Protein AF-A0A2N1UNS1-F1 (afdb_monomer)

Radius of gyration: 33.17 Å; Cα contacts (8 Å, |Δi|>4): 36; chains: 1; bounding box: 62×36×86 Å

Foldseek 3Di:
DPPPVVVVVVVVVVVVCPPPDDDPPDPVPVPVVQPPWDKDWPPPRPPDDDDPPDDDDTDMDIGPDDDDDDDDDDDDPDDD

pLDDT: mean 74.96, std 19.04, range [45.28, 96.56]

Organism: NCBI:txid2013812

Structure (mmCIF, N/CA/C/O backbone):
data_AF-A0A2N1UNS1-F1
#
_entry.id   AF-A0A2N1UNS1-F1
#
loop_
_atom_site.group_PDB
_atom_site.id
_atom_site.type_symbol
_atom_site.label_atom_id
_atom_site.label_alt_id
_atom_site.label_comp_id
_atom_site.label_asym_id
_atom_site.label_entity_id
_atom_site.label_seq_id
_atom_site.pdbx_PDB_ins_code
_atom_site.Cartn_x
_atom_site.Cartn_y
_atom_site.Cartn_z
_atom_site.occupancy
_atom_site.B_iso_or_equiv
_atom_site.auth_seq_id
_atom_site.auth_comp_id
_atom_site.auth_asym_id
_atom_site.auth_atom_id
_atom_site.pdbx_PDB_model_num
ATOM 1 N N . MET A 1 1 ? 48.540 11.914 -65.152 1.00 53.56 1 MET A N 1
ATOM 2 C CA . MET A 1 1 ? 49.405 11.765 -63.955 1.00 53.56 1 MET A CA 1
ATOM 3 C C . MET A 1 1 ? 48.673 12.145 -62.649 1.00 53.56 1 MET A C 1
ATOM 5 O O . MET A 1 1 ? 49.229 12.852 -61.823 1.00 53.56 1 MET A O 1
ATOM 9 N N . GLN A 1 2 ? 47.422 11.695 -62.446 1.00 53.50 2 GLN A N 1
ATOM 10 C CA . GLN A 1 2 ? 46.603 12.021 -61.252 1.00 53.50 2 GLN A CA 1
ATOM 11 C C . GLN A 1 2 ? 45.983 10.785 -60.561 1.00 53.50 2 GLN A C 1
ATOM 13 O O . GLN A 1 2 ? 45.362 10.917 -59.514 1.00 53.50 2 GLN A O 1
ATOM 18 N N . SER A 1 3 ? 46.177 9.561 -61.076 1.00 58.22 3 SER A N 1
ATOM 19 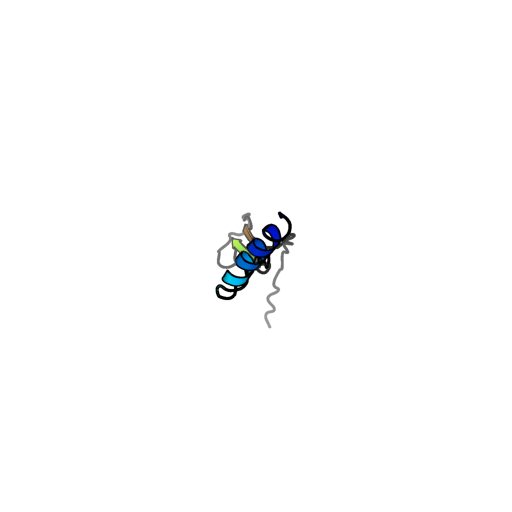C CA . SER A 1 3 ? 45.581 8.356 -60.466 1.00 58.22 3 SER A CA 1
ATOM 20 C C . SER A 1 3 ? 46.472 7.651 -59.434 1.00 58.22 3 SER A C 1
ATOM 22 O O . SER A 1 3 ? 45.955 6.884 -58.628 1.00 58.22 3 SER A O 1
ATOM 24 N N . LEU A 1 4 ? 47.779 7.942 -59.382 1.00 54.41 4 LEU A N 1
ATOM 25 C CA . LEU A 1 4 ? 48.702 7.291 -58.439 1.00 54.41 4 LEU A CA 1
ATOM 26 C C . LEU A 1 4 ? 48.889 8.070 -57.120 1.00 54.41 4 LEU A C 1
ATOM 28 O O . LEU A 1 4 ? 49.267 7.487 -56.110 1.00 54.41 4 LEU A O 1
ATOM 32 N N . LYS A 1 5 ? 48.544 9.367 -57.082 1.00 54.62 5 LYS A N 1
ATOM 33 C CA . LYS A 1 5 ? 48.634 10.192 -55.859 1.00 54.62 5 LYS A CA 1
ATOM 34 C C . LYS A 1 5 ? 47.418 10.057 -54.931 1.00 54.62 5 LYS A C 1
ATOM 36 O O . LYS A 1 5 ? 47.569 10.188 -53.723 1.00 54.62 5 LYS A O 1
ATOM 41 N N . LYS A 1 6 ? 46.227 9.722 -55.451 1.00 54.34 6 LYS A N 1
ATOM 42 C CA . LYS A 1 6 ? 45.004 9.620 -54.625 1.00 54.34 6 LYS A CA 1
ATOM 43 C C . LYS A 1 6 ? 44.938 8.340 -53.778 1.00 54.34 6 LYS A C 1
ATOM 45 O O . LYS A 1 6 ? 44.326 8.350 -52.719 1.00 54.34 6 LYS A O 1
ATOM 50 N N . ARG A 1 7 ? 45.598 7.252 -54.198 1.00 60.25 7 ARG A N 1
ATOM 51 C CA . ARG A 1 7 ? 45.652 5.991 -53.429 1.00 60.25 7 ARG A CA 1
ATOM 52 C C . ARG A 1 7 ? 46.794 5.944 -52.406 1.00 60.25 7 ARG A C 1
ATOM 54 O O . ARG A 1 7 ? 46.633 5.310 -51.373 1.00 60.25 7 ARG A O 1
ATOM 61 N N . MET A 1 8 ? 47.890 6.674 -52.627 1.00 53.12 8 MET A N 1
ATOM 62 C CA . MET A 1 8 ? 49.034 6.694 -51.702 1.00 53.12 8 MET A CA 1
ATOM 63 C C . MET A 1 8 ? 48.736 7.441 -50.384 1.00 53.12 8 MET A C 1
ATOM 65 O O . MET A 1 8 ? 49.291 7.099 -49.348 1.00 53.12 8 MET A O 1
ATOM 69 N N . SER A 1 9 ? 47.814 8.415 -50.391 1.00 56.44 9 SER A N 1
ATOM 70 C CA . SER A 1 9 ? 47.447 9.173 -49.179 1.00 56.44 9 SER A CA 1
ATOM 71 C C . SER A 1 9 ? 46.372 8.497 -48.316 1.00 56.44 9 SER A C 1
ATOM 73 O O . SER A 1 9 ? 46.243 8.827 -47.143 1.00 56.44 9 SER A O 1
ATOM 75 N N . ILE A 1 10 ? 45.609 7.549 -48.874 1.00 53.00 10 ILE A N 1
ATOM 76 C CA . ILE A 1 10 ? 44.560 6.814 -48.145 1.00 53.00 10 ILE A CA 1
ATOM 77 C C . ILE A 1 10 ? 45.168 5.656 -47.339 1.00 53.00 10 ILE A C 1
ATOM 79 O O . ILE A 1 10 ? 44.755 5.424 -46.209 1.00 53.00 10 ILE A O 1
ATOM 83 N N . LEU A 1 11 ? 46.199 4.978 -47.862 1.00 53.78 11 LEU A N 1
ATOM 84 C CA . LEU A 1 11 ? 46.900 3.920 -47.120 1.00 53.78 11 LEU A CA 1
ATOM 85 C C . LEU A 1 11 ? 47.722 4.455 -45.934 1.00 53.78 11 LEU A C 1
ATOM 87 O O . LEU A 1 11 ? 47.849 3.763 -44.927 1.00 53.78 11 LEU A O 1
ATOM 91 N N . LEU A 1 12 ? 48.231 5.691 -46.009 1.00 49.03 12 LEU A N 1
ATOM 92 C CA . LEU A 1 12 ? 49.046 6.266 -44.934 1.00 49.03 12 LEU A CA 1
ATOM 93 C C . LEU A 1 12 ? 48.215 6.684 -43.705 1.00 49.03 12 LEU A C 1
ATOM 95 O O . LEU A 1 12 ? 48.716 6.616 -42.587 1.00 49.03 12 LEU A O 1
ATOM 99 N N . MET A 1 13 ? 46.934 7.037 -43.877 1.00 54.00 13 MET A N 1
ATOM 100 C CA . MET A 1 13 ? 46.041 7.341 -42.746 1.00 54.00 13 MET A CA 1
ATOM 101 C C . MET A 1 13 ? 45.538 6.095 -42.005 1.00 54.00 13 MET A C 1
ATOM 103 O O . MET A 1 13 ? 45.175 6.195 -40.837 1.00 54.00 13 MET A O 1
ATOM 107 N N . VAL A 1 14 ? 45.549 4.922 -42.645 1.00 50.75 14 VAL A N 1
ATOM 108 C CA . VAL A 1 14 ? 45.103 3.667 -42.015 1.00 50.75 14 VAL A CA 1
ATOM 109 C C . VAL A 1 14 ? 46.238 2.993 -41.228 1.00 50.75 14 VAL A C 1
ATOM 111 O O . VAL A 1 14 ? 45.979 2.352 -40.215 1.00 50.75 14 VAL A O 1
ATOM 114 N N . ALA A 1 15 ? 47.504 3.183 -41.620 1.00 48.75 15 ALA A N 1
ATOM 115 C CA . ALA A 1 15 ? 48.648 2.512 -40.988 1.00 48.75 15 ALA A CA 1
ATOM 116 C C . ALA A 1 15 ? 49.173 3.178 -39.694 1.00 48.75 15 ALA A C 1
ATOM 118 O O . ALA A 1 15 ? 49.792 2.501 -38.879 1.00 48.75 15 ALA A O 1
ATOM 119 N N . ILE A 1 16 ? 48.902 4.469 -39.450 1.00 50.25 16 ILE A N 1
ATOM 120 C CA . ILE A 1 16 ? 49.274 5.148 -38.182 1.00 50.25 16 ILE A CA 1
ATOM 121 C C . ILE A 1 1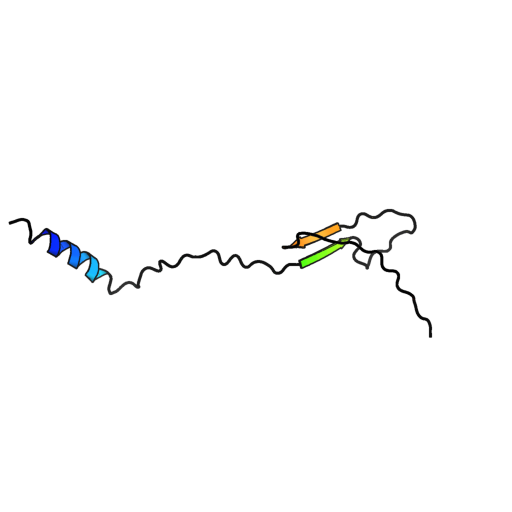6 ? 48.344 4.730 -37.021 1.00 50.25 16 ILE A C 1
ATOM 123 O O . ILE A 1 16 ? 48.668 4.913 -35.850 1.00 50.25 16 ILE A O 1
ATOM 127 N N . LEU A 1 17 ? 47.221 4.076 -37.325 1.00 45.28 17 LEU A N 1
ATOM 128 C CA . LEU A 1 17 ? 46.243 3.604 -36.342 1.00 45.28 17 LEU A CA 1
ATOM 129 C C . LEU A 1 17 ? 46.435 2.134 -35.930 1.00 45.28 17 LEU A C 1
ATOM 131 O O . LEU A 1 17 ? 45.544 1.553 -35.322 1.00 45.28 17 LEU A O 1
ATOM 135 N N . ALA A 1 18 ? 47.591 1.524 -36.212 1.00 47.50 18 ALA A N 1
ATOM 136 C CA . ALA A 1 18 ? 47.929 0.195 -35.689 1.00 47.50 18 ALA A CA 1
ATOM 137 C C . ALA A 1 18 ? 48.541 0.218 -34.265 1.00 47.50 18 ALA A C 1
ATOM 139 O O . ALA A 1 18 ? 48.814 -0.846 -33.715 1.00 47.50 18 ALA A O 1
ATOM 140 N N . SER A 1 19 ? 48.719 1.399 -33.649 1.00 56.03 19 SER A N 1
ATOM 141 C CA . SER A 1 19 ? 49.307 1.553 -32.298 1.00 56.03 19 SER A CA 1
ATOM 142 C C . SER A 1 19 ? 48.423 2.287 -31.284 1.00 56.03 19 SER A C 1
ATOM 144 O O . SER A 1 19 ? 48.857 2.533 -30.162 1.00 56.03 19 SER A O 1
ATOM 146 N N . VAL A 1 20 ? 47.182 2.626 -31.635 1.00 46.38 20 VAL A N 1
ATOM 147 C CA . VAL A 1 20 ? 46.178 3.058 -30.656 1.00 46.38 20 VAL A CA 1
ATOM 148 C C . VAL A 1 20 ? 44.951 2.202 -30.891 1.00 46.38 20 VAL A C 1
ATOM 150 O O . VAL A 1 20 ? 44.408 2.173 -31.991 1.00 46.38 20 VAL A O 1
ATOM 153 N N . SER A 1 21 ? 44.598 1.442 -29.864 1.00 54.62 21 SER A N 1
ATOM 154 C CA . SER A 1 21 ? 43.533 0.453 -29.835 1.00 54.62 21 SER A CA 1
ATOM 155 C C . SER A 1 21 ? 42.285 0.854 -30.622 1.00 54.62 21 SER A C 1
ATOM 157 O O . SER A 1 21 ? 41.780 1.967 -30.503 1.00 54.62 21 SER A O 1
ATOM 159 N N . VAL A 1 22 ? 41.802 -0.122 -31.391 1.00 49.34 22 VAL A N 1
ATOM 160 C CA . VAL A 1 22 ? 40.452 -0.281 -31.943 1.00 49.34 22 VAL A CA 1
ATOM 161 C C . VAL A 1 22 ? 39.423 0.627 -31.259 1.00 49.34 22 VAL A C 1
ATOM 163 O O . VAL A 1 22 ? 39.187 0.522 -30.057 1.00 49.34 22 VAL A O 1
ATOM 166 N N . PHE A 1 23 ? 38.789 1.500 -32.043 1.00 54.84 23 PHE A N 1
ATOM 167 C CA . PHE A 1 23 ? 37.630 2.271 -31.608 1.00 54.84 23 PHE A CA 1
ATOM 168 C C . PHE A 1 23 ? 36.551 1.322 -31.080 1.00 54.84 23 PHE A C 1
ATOM 170 O O . PHE A 1 23 ? 36.045 0.471 -31.814 1.00 54.84 23 PHE A O 1
ATOM 177 N N . VAL A 1 24 ? 36.172 1.481 -29.814 1.00 54.38 24 VAL A N 1
ATOM 178 C CA . VAL A 1 24 ? 34.972 0.841 -29.275 1.00 54.38 24 VAL A CA 1
ATOM 179 C C . VAL A 1 24 ? 33.761 1.544 -29.893 1.00 54.38 24 VAL A C 1
ATOM 181 O O . VAL A 1 24 ? 33.320 2.578 -29.405 1.00 54.38 24 VAL A O 1
ATOM 184 N N . PHE A 1 25 ? 33.229 0.992 -30.983 1.00 63.06 25 PHE A N 1
ATO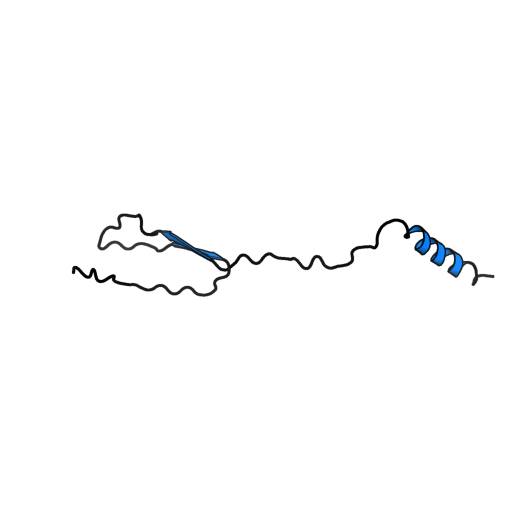M 185 C CA . PHE A 1 25 ? 31.858 1.245 -31.432 1.00 63.06 25 PHE A CA 1
ATOM 186 C C . PHE A 1 25 ? 30.994 0.064 -30.994 1.00 63.06 25 PHE A C 1
ATOM 188 O O . PHE A 1 25 ? 30.589 -0.771 -31.795 1.00 63.06 25 PHE A O 1
ATOM 195 N N . GLY A 1 26 ? 30.786 -0.055 -29.689 1.00 54.31 26 GLY A N 1
ATOM 196 C CA . GLY A 1 26 ? 29.692 -0.840 -29.143 1.00 54.31 26 GLY A CA 1
ATOM 197 C C . GLY A 1 26 ? 28.806 0.152 -28.431 1.00 54.31 26 GLY A C 1
ATOM 198 O O . GLY A 1 26 ? 29.310 0.889 -27.582 1.00 54.31 26 GLY A O 1
ATOM 199 N N . ASP A 1 27 ? 27.533 0.229 -28.811 1.00 61.81 27 ASP A N 1
ATOM 200 C CA . ASP A 1 27 ? 26.545 0.996 -28.074 1.00 61.81 27 ASP A CA 1
ATOM 201 C C . ASP A 1 27 ? 26.779 0.768 -26.581 1.00 61.81 27 ASP A C 1
ATOM 203 O O . ASP A 1 27 ? 26.710 -0.370 -26.103 1.00 61.81 27 ASP A O 1
ATOM 207 N N . VAL A 1 28 ? 26.988 1.843 -25.816 1.00 59.06 28 VAL A N 1
ATOM 208 C CA . VAL A 1 28 ? 26.547 1.8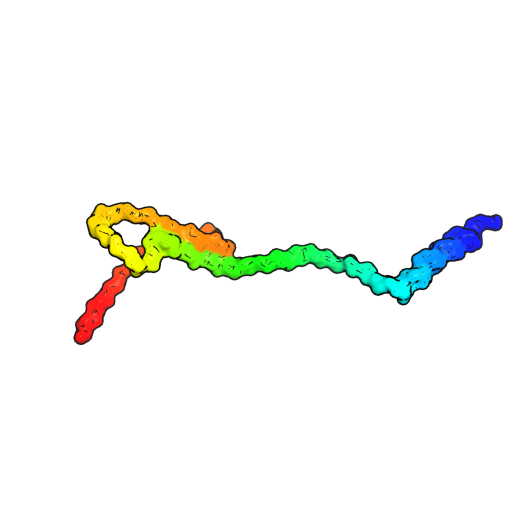22 -24.423 1.00 59.06 28 VAL A CA 1
ATOM 209 C C . VAL A 1 28 ? 25.027 1.790 -24.526 1.00 59.06 28 VAL A C 1
ATOM 211 O O . VAL A 1 28 ? 24.341 2.792 -24.328 1.00 59.06 28 VAL A O 1
ATOM 214 N N . SER A 1 29 ? 24.499 0.630 -24.937 1.00 59.50 29 SER A N 1
ATOM 215 C CA . SER A 1 29 ? 23.139 0.220 -24.674 1.00 59.50 29 SER A CA 1
ATOM 216 C C . SER A 1 29 ? 23.036 0.474 -23.199 1.00 59.50 29 SER A C 1
ATOM 218 O O . SER A 1 29 ? 23.755 -0.171 -22.438 1.00 59.50 29 SER A O 1
ATOM 220 N N . LYS A 1 30 ? 22.308 1.530 -22.828 1.00 56.53 30 LYS A N 1
ATOM 221 C CA . LYS A 1 30 ? 22.103 1.912 -21.442 1.00 56.53 30 LYS A CA 1
ATOM 222 C C . LYS A 1 30 ? 21.782 0.617 -20.722 1.00 56.53 30 LYS A C 1
ATOM 224 O O . LYS A 1 30 ? 20.681 0.094 -20.879 1.00 56.53 30 LYS A O 1
ATOM 229 N N . VAL A 1 31 ? 22.746 0.071 -19.982 1.00 57.88 31 VAL A N 1
ATOM 230 C CA . VAL A 1 31 ? 22.470 -0.993 -19.032 1.00 57.88 31 VAL A CA 1
ATOM 231 C C . VAL A 1 31 ? 21.807 -0.236 -17.902 1.00 57.88 31 VAL A C 1
ATOM 233 O O . VAL A 1 31 ? 22.421 0.131 -16.907 1.00 57.88 31 VAL A O 1
ATOM 236 N N . GLN A 1 32 ? 20.566 0.165 -18.160 1.00 57.84 32 GLN A N 1
ATOM 237 C CA . GLN A 1 32 ? 19.685 0.733 -17.180 1.00 57.84 32 GLN A CA 1
ATOM 238 C C . GLN A 1 32 ? 19.412 -0.463 -16.293 1.00 57.84 32 GLN A C 1
ATOM 240 O O . GLN A 1 32 ? 18.614 -1.326 -16.651 1.00 57.84 32 GLN A O 1
ATOM 245 N N . ALA A 1 33 ? 20.210 -0.588 -15.231 1.00 65.88 33 ALA A N 1
ATOM 246 C CA . ALA A 1 33 ? 19.985 -1.563 -14.189 1.00 65.88 33 ALA A CA 1
ATOM 247 C C . ALA A 1 33 ? 18.550 -1.324 -13.730 1.00 65.88 33 ALA A C 1
ATOM 249 O O . ALA A 1 33 ? 18.249 -0.334 -13.068 1.00 65.88 33 ALA A O 1
ATOM 250 N N . GLN A 1 34 ? 17.640 -2.148 -14.238 1.00 70.38 34 GLN A N 1
ATOM 251 C CA . GLN A 1 34 ? 16.244 -2.054 -13.893 1.00 70.38 34 GLN A CA 1
ATOM 252 C C . GLN A 1 34 ? 16.181 -2.555 -12.462 1.00 70.38 34 GLN A C 1
ATOM 254 O O . GLN A 1 34 ? 16.360 -3.750 -12.223 1.00 70.38 34 GLN A O 1
ATOM 259 N N . GLU A 1 35 ? 16.027 -1.626 -11.519 1.00 80.31 35 GLU A N 1
ATOM 260 C CA . GLU A 1 35 ? 15.852 -1.978 -10.118 1.00 80.31 35 GLU A CA 1
ATOM 261 C C . GLU A 1 35 ? 14.744 -3.033 -10.013 1.00 80.31 35 GLU A C 1
ATOM 263 O O . GLU A 1 35 ? 13.712 -2.917 -10.695 1.00 80.31 35 GLU A O 1
ATOM 268 N N . PRO A 1 36 ? 14.968 -4.104 -9.229 1.00 90.81 36 PRO A N 1
ATOM 269 C CA . PRO A 1 36 ? 13.971 -5.144 -9.083 1.00 90.81 36 PRO A CA 1
ATOM 270 C C . PRO A 1 36 ? 12.674 -4.523 -8.545 1.00 90.81 36 PRO A C 1
ATOM 272 O O . PRO A 1 36 ? 12.732 -3.618 -7.705 1.00 90.81 36 PRO A O 1
ATOM 275 N N . PRO A 1 37 ? 11.500 -4.993 -9.004 1.00 94.19 37 PRO A N 1
ATOM 276 C CA . PRO A 1 37 ? 10.239 -4.490 -8.496 1.00 94.19 37 PRO A CA 1
ATOM 277 C C . PRO A 1 37 ? 10.173 -4.626 -6.976 1.00 94.19 37 PRO A C 1
ATOM 279 O O . PRO A 1 37 ? 10.457 -5.693 -6.430 1.00 94.19 37 PRO A O 1
ATOM 282 N N . SER A 1 38 ? 9.806 -3.549 -6.297 1.00 95.62 38 SER A N 1
ATOM 283 C CA . SER A 1 38 ? 9.764 -3.504 -4.837 1.00 95.62 38 SER A CA 1
ATOM 284 C C . SER A 1 38 ? 8.627 -2.617 -4.353 1.00 95.62 38 SER A C 1
ATOM 286 O O . SER A 1 38 ? 8.147 -1.743 -5.079 1.00 95.62 38 SER A O 1
ATOM 288 N N . ILE A 1 39 ? 8.178 -2.875 -3.128 1.00 95.69 39 ILE A N 1
ATOM 289 C CA . ILE A 1 39 ? 7.159 -2.091 -2.439 1.00 95.69 39 ILE A CA 1
ATOM 290 C C . ILE A 1 39 ? 7.536 -1.963 -0.965 1.00 95.69 39 ILE A C 1
ATOM 292 O O . ILE A 1 39 ? 7.962 -2.939 -0.346 1.00 95.69 39 ILE A O 1
ATOM 296 N N . ALA A 1 40 ? 7.367 -0.769 -0.409 1.00 95.31 40 ALA A N 1
ATOM 297 C CA . ALA A 1 40 ? 7.575 -0.486 1.004 1.00 95.31 40 ALA A CA 1
ATOM 298 C C . ALA A 1 40 ? 6.382 0.304 1.544 1.00 95.31 40 ALA A C 1
ATOM 300 O O . ALA A 1 40 ? 6.041 1.356 1.008 1.00 95.31 40 ALA A O 1
ATOM 301 N N . VAL A 1 41 ? 5.743 -0.195 2.604 1.00 95.88 41 VAL A N 1
ATOM 302 C CA . VAL A 1 41 ? 4.699 0.553 3.317 1.00 95.88 41 VAL A CA 1
ATOM 303 C C . VAL A 1 41 ? 5.382 1.574 4.220 1.00 95.88 41 VAL A C 1
ATOM 305 O O . VAL A 1 41 ? 6.274 1.230 4.992 1.00 95.88 41 VAL A O 1
ATOM 308 N N . LEU A 1 42 ? 4.983 2.837 4.105 1.00 96.00 42 LEU A N 1
ATOM 309 C CA . LEU A 1 42 ? 5.535 3.929 4.902 1.00 96.00 42 LEU A CA 1
ATOM 310 C C . LEU A 1 42 ? 4.713 4.146 6.173 1.00 96.00 42 LEU A C 1
ATOM 312 O O . LEU A 1 42 ? 5.287 4.329 7.244 1.00 96.00 42 LEU A O 1
ATOM 316 N N . SER A 1 43 ? 3.380 4.110 6.069 1.00 95.94 43 SER A N 1
ATOM 317 C CA . SER A 1 43 ? 2.488 4.191 7.226 1.00 95.94 43 SER A CA 1
ATOM 318 C C . SER A 1 43 ? 1.058 3.736 6.895 1.00 95.94 43 SER A C 1
ATOM 320 O O . SER A 1 43 ? 0.599 3.961 5.777 1.00 95.94 43 SER A O 1
ATOM 322 N N . PRO A 1 44 ? 0.317 3.153 7.850 1.00 95.25 44 PRO A N 1
ATO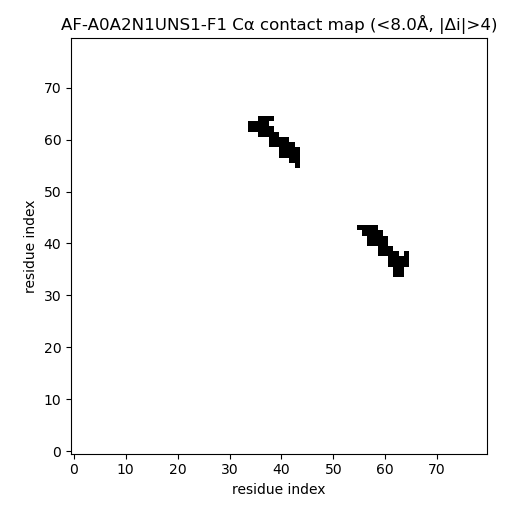M 323 C CA . PRO A 1 44 ? 0.853 2.488 9.034 1.00 95.25 44 PRO A CA 1
ATOM 324 C C . PRO A 1 44 ? 1.661 1.245 8.630 1.00 95.25 44 PRO A C 1
ATOM 326 O O . PRO A 1 44 ? 1.221 0.483 7.771 1.00 95.25 44 PRO A O 1
ATOM 329 N N . ASN A 1 45 ? 2.833 1.041 9.236 1.00 96.12 45 ASN A N 1
ATOM 330 C CA . ASN A 1 45 ? 3.768 -0.038 8.874 1.00 96.12 45 ASN A CA 1
ATOM 331 C C . ASN A 1 45 ? 3.905 -1.132 9.960 1.00 96.12 45 ASN A C 1
ATOM 333 O O . ASN A 1 45 ? 4.726 -2.040 9.847 1.00 96.12 45 ASN A O 1
ATOM 337 N N . GLY A 1 46 ? 3.088 -1.074 11.019 1.00 90.56 46 GLY A N 1
ATOM 338 C CA . GLY A 1 46 ? 2.896 -2.170 11.979 1.00 90.56 46 GLY A CA 1
ATOM 339 C C . GLY A 1 46 ? 3.531 -1.965 13.357 1.00 90.56 46 GLY A C 1
ATOM 340 O O . GLY A 1 46 ? 3.390 -2.831 14.219 1.00 90.56 46 GLY A O 1
ATOM 341 N N . GLY A 1 47 ? 4.195 -0.830 13.589 1.00 91.75 47 GLY A N 1
ATOM 342 C CA . GLY A 1 47 ? 4.722 -0.441 14.907 1.00 91.75 47 GLY A CA 1
ATOM 343 C C . GLY A 1 47 ? 3.884 0.629 15.611 1.00 91.75 47 GLY A C 1
ATOM 344 O O . GLY A 1 47 ? 4.072 0.898 16.799 1.00 91.75 47 GLY A O 1
ATOM 345 N N . GLU A 1 48 ? 2.968 1.262 14.885 1.00 95.12 48 GLU A N 1
ATOM 346 C CA . GLU A 1 48 ? 2.160 2.367 15.373 1.00 95.12 48 GLU A CA 1
ATOM 347 C C . GLU A 1 48 ? 0.997 1.886 16.251 1.00 95.12 48 GLU A C 1
ATOM 349 O O . GLU A 1 48 ? 0.345 0.877 15.979 1.00 95.12 48 GLU A O 1
ATOM 354 N N . LYS A 1 49 ? 0.678 2.661 17.294 1.00 94.56 49 LYS A N 1
ATOM 355 C CA . LYS A 1 49 ? -0.573 2.501 18.041 1.00 94.56 49 LYS A CA 1
ATOM 356 C C . LYS A 1 49 ? -1.671 3.256 17.306 1.00 94.56 49 LYS A C 1
ATOM 358 O O . LYS A 1 49 ? -1.723 4.481 17.364 1.00 94.56 49 LYS A O 1
ATOM 363 N N . LEU A 1 50 ? -2.529 2.518 16.614 1.00 93.69 50 LEU A N 1
ATOM 364 C CA . LEU A 1 50 ? -3.696 3.075 15.941 1.00 93.69 50 LEU A CA 1
ATOM 365 C C . LEU A 1 50 ? -4.897 3.068 16.890 1.00 93.69 50 LEU A C 1
ATOM 367 O O . LEU A 1 50 ? -5.178 2.073 17.558 1.00 93.69 50 LEU A O 1
ATOM 371 N N . GLU A 1 51 ? -5.604 4.188 16.951 1.00 96.31 51 GLU A N 1
ATOM 372 C CA . GLU A 1 51 ? -6.833 4.339 17.718 1.00 96.31 51 GLU A CA 1
ATOM 373 C C . GLU A 1 51 ? -8.005 3.695 16.971 1.00 96.31 51 GLU A C 1
ATOM 375 O O . GLU A 1 51 ? -8.219 3.919 15.775 1.00 96.31 51 GLU A O 1
ATOM 380 N N . ALA A 1 52 ? -8.807 2.912 17.692 1.00 93.19 52 ALA A N 1
ATOM 381 C CA . ALA A 1 52 ? -9.995 2.290 17.127 1.00 93.19 52 ALA A CA 1
ATOM 382 C C . ALA A 1 52 ? -11.013 3.348 16.661 1.00 93.19 52 ALA A C 1
ATOM 384 O O . ALA A 1 52 ? -11.239 4.361 17.322 1.00 93.19 52 ALA A O 1
ATOM 385 N N . GLY A 1 53 ? -11.648 3.097 15.513 1.00 94.94 53 GLY A N 1
ATOM 386 C CA . GLY A 1 53 ? -12.658 3.990 14.933 1.00 94.94 53 GLY A CA 1
ATOM 387 C C . GLY A 1 53 ? -12.093 5.207 14.194 1.00 94.94 53 GLY A C 1
ATOM 388 O O . GLY A 1 53 ? -12.868 6.017 13.685 1.00 94.94 53 GLY A O 1
ATOM 389 N N . LYS A 1 54 ? -10.765 5.349 14.100 1.00 96.56 54 LYS A N 1
ATOM 390 C CA . LYS A 1 54 ? -10.122 6.378 13.275 1.00 96.56 54 LYS A CA 1
ATOM 391 C C . LYS A 1 54 ? -9.824 5.859 11.872 1.00 96.56 54 LYS A C 1
ATOM 393 O O . LYS A 1 54 ? -9.586 4.673 11.660 1.00 96.56 54 LYS A O 1
ATOM 398 N N . THR A 1 55 ? -9.841 6.778 10.910 1.00 95.56 55 THR A N 1
ATOM 399 C CA . THR A 1 55 ? -9.413 6.509 9.533 1.00 95.56 55 THR A CA 1
ATOM 400 C C . THR A 1 55 ? -7.948 6.887 9.388 1.00 95.56 55 THR A C 1
ATOM 402 O O . THR A 1 55 ? -7.555 7.986 9.776 1.00 95.56 55 THR A O 1
ATOM 405 N N . TYR A 1 56 ? -7.164 5.986 8.803 1.00 94.12 56 TYR A N 1
ATOM 406 C CA . TYR A 1 56 ? -5.753 6.195 8.508 1.00 94.12 56 TYR A CA 1
ATOM 407 C C . TYR A 1 56 ? -5.528 6.046 7.009 1.00 94.12 56 TYR A C 1
ATOM 409 O O . TYR A 1 56 ? -6.000 5.089 6.396 1.00 94.12 56 TYR A O 1
ATOM 417 N N . THR A 1 57 ? -4.802 6.992 6.422 1.00 95.31 57 THR A N 1
ATOM 418 C CA . THR A 1 57 ? -4.339 6.872 5.040 1.00 95.31 57 THR A CA 1
ATOM 419 C C . THR A 1 57 ? -3.172 5.900 5.004 1.00 95.31 57 THR A C 1
ATOM 421 O O . THR A 1 57 ? -2.189 6.103 5.712 1.00 95.31 57 THR A O 1
ATOM 424 N N . ILE A 1 58 ? -3.273 4.867 4.171 1.00 94.81 58 ILE A N 1
ATOM 425 C CA . ILE A 1 58 ? -2.158 3.957 3.912 1.00 94.81 58 ILE A CA 1
ATOM 426 C C . ILE A 1 58 ? -1.264 4.598 2.852 1.00 94.81 58 ILE A C 1
ATOM 428 O O . ILE A 1 58 ? -1.743 4.964 1.777 1.00 94.81 58 ILE A O 1
ATOM 432 N N . THR A 1 59 ? 0.022 4.734 3.151 1.00 95.44 59 THR A N 1
ATOM 433 C CA . THR A 1 59 ? 1.042 5.281 2.256 1.00 95.44 59 THR A CA 1
ATOM 434 C C . THR A 1 59 ? 2.129 4.248 2.000 1.00 95.44 59 THR A C 1
ATOM 436 O O . THR A 1 59 ? 2.515 3.480 2.882 1.00 95.44 59 THR A O 1
ATOM 439 N N . TRP A 1 60 ? 2.620 4.214 0.766 1.00 96.00 60 TRP A N 1
ATOM 440 C CA . TRP A 1 60 ? 3.662 3.294 0.333 1.00 96.00 60 TRP A CA 1
ATOM 441 C C . TRP A 1 60 ? 4.477 3.907 -0.802 1.00 96.00 60 TRP A C 1
ATOM 443 O O . TRP A 1 60 ? 4.011 4.798 -1.515 1.00 96.00 60 TRP A O 1
ATOM 453 N N . GLU A 1 61 ? 5.673 3.371 -0.997 1.00 96.31 61 GLU A N 1
ATOM 454 C CA . GLU A 1 61 ? 6.509 3.605 -2.168 1.00 96.31 61 GLU A CA 1
ATOM 455 C C . GLU A 1 61 ? 6.654 2.307 -2.958 1.00 96.31 61 GLU A C 1
ATOM 457 O O . GLU A 1 61 ? 6.649 1.213 -2.390 1.00 96.31 61 GLU A O 1
ATOM 462 N N . GLN A 1 62 ? 6.747 2.422 -4.282 1.00 95.44 62 GLN A N 1
ATOM 463 C CA . GLN A 1 62 ? 6.918 1.273 -5.164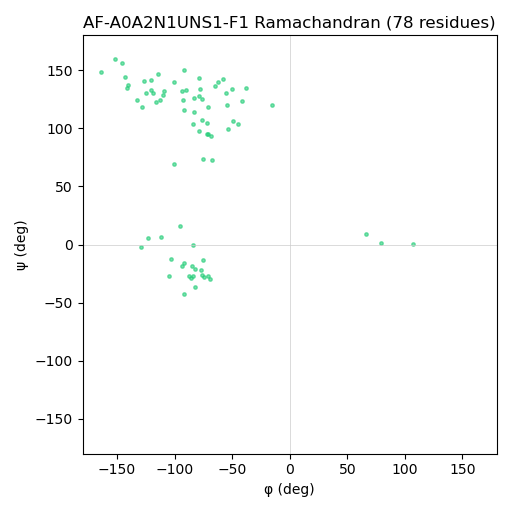 1.00 95.44 62 GLN A CA 1
ATOM 464 C C . GLN A 1 62 ? 7.831 1.586 -6.345 1.00 95.44 62 GLN A C 1
ATOM 466 O O . GLN A 1 62 ? 7.764 2.664 -6.939 1.00 95.44 62 GLN A O 1
ATOM 471 N N . VAL A 1 63 ? 8.615 0.588 -6.740 1.00 95.38 63 VAL A N 1
ATOM 472 C CA . VAL A 1 63 ? 9.478 0.626 -7.921 1.00 95.38 63 VAL A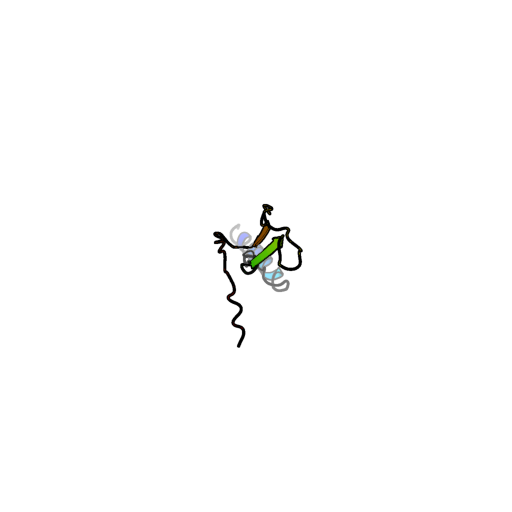 CA 1
ATOM 473 C C . VAL A 1 63 ? 9.032 -0.473 -8.871 1.00 95.38 63 VAL A C 1
ATOM 475 O O . VAL A 1 63 ? 8.836 -1.611 -8.459 1.00 95.38 63 VAL A O 1
ATOM 478 N N . GLY A 1 64 ? 8.835 -0.145 -10.149 1.00 93.38 64 GLY A N 1
ATOM 479 C CA . GLY A 1 64 ? 8.572 -1.141 -11.197 1.00 93.38 64 GLY A CA 1
ATOM 480 C C . GLY A 1 64 ? 7.246 -1.915 -11.090 1.00 93.38 64 GLY A C 1
ATOM 481 O O . GLY A 1 64 ? 7.045 -2.859 -11.853 1.00 93.38 64 GLY A O 1
ATOM 482 N N . ILE A 1 65 ? 6.333 -1.534 -10.191 1.00 94.44 65 ILE A N 1
ATOM 483 C CA . ILE A 1 65 ? 5.022 -2.174 -10.002 1.00 94.44 65 ILE A CA 1
ATOM 484 C C . ILE A 1 65 ? 3.930 -1.335 -10.689 1.00 94.44 65 ILE A C 1
ATOM 486 O O . ILE A 1 65 ? 3.968 -0.108 -10.691 1.00 94.44 65 ILE A O 1
ATOM 490 N N . LYS A 1 66 ? 2.963 -1.995 -11.340 1.00 92.62 66 LYS A N 1
ATOM 491 C CA . LYS A 1 66 ? 1.866 -1.322 -12.072 1.00 92.62 66 LYS A CA 1
ATOM 492 C C . LYS A 1 66 ? 0.524 -1.371 -11.351 1.00 92.62 66 LYS A C 1
ATOM 494 O O . LYS A 1 66 ? -0.328 -0.524 -11.595 1.00 92.62 66 LYS A O 1
ATOM 499 N N . LYS A 1 67 ? 0.316 -2.393 -10.521 1.00 93.75 67 LYS A N 1
ATOM 500 C CA . LYS A 1 67 ? -0.940 -2.648 -9.819 1.00 93.75 67 LYS A CA 1
ATOM 501 C C . LYS A 1 67 ? -0.629 -3.135 -8.414 1.00 93.75 67 LYS A C 1
ATOM 503 O O . LYS A 1 67 ? 0.221 -4.005 -8.246 1.00 93.75 67 LYS A O 1
ATOM 508 N N . ILE A 1 68 ? -1.344 -2.583 -7.445 1.00 91.69 68 ILE A N 1
ATOM 509 C CA . ILE A 1 68 ? -1.276 -2.963 -6.038 1.00 91.69 68 ILE A CA 1
ATOM 510 C C . ILE A 1 68 ? -2.692 -3.319 -5.604 1.00 91.69 68 ILE A C 1
ATOM 512 O O . ILE A 1 68 ? -3.627 -2.563 -5.863 1.00 91.69 68 ILE A O 1
ATOM 516 N N . ASP A 1 69 ? -2.831 -4.472 -4.961 1.00 93.50 69 ASP A N 1
ATOM 517 C CA . ASP A 1 69 ? -4.073 -4.927 -4.349 1.00 93.50 69 ASP A CA 1
ATOM 518 C C . ASP A 1 69 ? -3.908 -4.875 -2.824 1.00 93.50 69 ASP A C 1
ATOM 520 O O . ASP A 1 69 ? -2.904 -5.339 -2.285 1.00 93.50 69 ASP A O 1
ATOM 524 N N . ILE A 1 70 ? -4.890 -4.301 -2.128 1.00 90.69 70 ILE A N 1
ATOM 525 C CA . ILE A 1 70 ? -4.892 -4.169 -0.666 1.00 90.69 70 ILE A CA 1
ATOM 526 C C . ILE A 1 70 ? -5.969 -5.100 -0.116 1.00 90.69 70 ILE A C 1
ATOM 528 O O . ILE A 1 70 ? -7.113 -5.063 -0.568 1.00 90.69 70 ILE A O 1
ATOM 532 N N . GLN A 1 71 ? -5.606 -5.938 0.856 1.00 90.56 71 GLN A N 1
ATOM 533 C CA . GLN A 1 71 ? -6.513 -6.901 1.477 1.00 90.56 71 GLN A CA 1
ATOM 534 C C . GLN A 1 71 ? -6.511 -6.744 2.993 1.00 90.56 71 GLN A C 1
ATOM 536 O O . GLN A 1 71 ? -5.465 -6.546 3.610 1.00 90.56 71 GLN A O 1
ATOM 541 N N . LEU A 1 72 ? -7.692 -6.878 3.592 1.00 87.00 72 LEU A N 1
ATOM 542 C CA . LEU A 1 72 ? -7.848 -6.941 5.037 1.00 87.00 72 LEU A CA 1
ATOM 543 C C . LEU A 1 72 ? -7.803 -8.409 5.474 1.00 87.00 72 LEU A C 1
ATOM 545 O O . LEU A 1 72 ? -8.679 -9.188 5.105 1.00 87.00 72 LEU A O 1
ATOM 549 N N . ILE A 1 73 ? -6.791 -8.779 6.260 1.00 84.06 73 ILE A N 1
ATOM 550 C CA . ILE A 1 73 ? -6.627 -10.138 6.789 1.00 84.06 73 ILE A CA 1
ATOM 551 C C . ILE A 1 73 ? -6.829 -10.095 8.304 1.00 84.06 73 ILE A C 1
ATOM 553 O O . ILE A 1 73 ? -6.135 -9.359 9.005 1.00 84.06 73 ILE A O 1
ATOM 557 N N . SER A 1 74 ? -7.755 -10.899 8.827 1.00 81.75 74 SER A N 1
ATOM 558 C CA . SER A 1 74 ? -7.891 -11.127 10.266 1.00 81.75 74 SER A CA 1
ATOM 559 C C . SER A 1 74 ? -7.083 -12.362 10.671 1.00 81.75 74 SER A C 1
ATOM 561 O O . SER A 1 74 ? -7.256 -13.453 10.129 1.00 81.75 74 SER A O 1
ATOM 563 N N . LYS A 1 75 ? -6.168 -12.209 11.634 1.00 71.94 75 LYS A N 1
ATOM 564 C CA . LYS A 1 75 ? -5.475 -13.351 12.239 1.00 71.94 75 LYS A CA 1
ATOM 565 C C . LYS A 1 75 ? -6.369 -13.929 13.334 1.00 71.94 75 LYS A C 1
ATOM 567 O O . LYS A 1 75 ? -6.610 -13.263 14.337 1.00 71.94 75 LYS A O 1
ATOM 572 N N . SER A 1 76 ? -6.849 -15.158 13.154 1.00 70.81 76 SER A N 1
ATOM 573 C CA . SER A 1 76 ? -7.455 -15.907 14.257 1.00 70.81 76 SER A CA 1
ATOM 574 C C . SER A 1 76 ? -6.341 -16.309 15.223 1.00 70.81 76 SER A C 1
ATOM 576 O O . SER A 1 76 ? -5.397 -16.990 14.823 1.00 70.81 76 SER A O 1
ATOM 578 N N . LEU A 1 77 ? -6.401 -15.834 16.469 1.00 67.75 77 LEU A N 1
ATOM 579 C CA . LEU A 1 77 ? -5.520 -16.312 17.530 1.00 67.75 77 LEU A CA 1
ATOM 580 C C . LEU A 1 77 ? -6.083 -17.645 18.018 1.00 67.75 77 LEU A C 1
ATOM 582 O O . LEU A 1 77 ? -7.031 -17.703 18.797 1.00 67.75 77 LEU A O 1
ATOM 586 N N . ASN A 1 78 ? -5.517 -18.726 17.507 1.00 64.44 78 ASN A N 1
ATOM 587 C CA . ASN A 1 78 ? -5.728 -20.067 18.012 1.00 64.44 78 ASN A CA 1
ATOM 588 C C . ASN A 1 78 ? -5.017 -20.212 19.367 1.00 64.44 78 ASN A C 1
ATOM 590 O O . ASN A 1 78 ? -3.824 -20.500 19.419 1.00 64.44 78 ASN A O 1
ATOM 594 N N . ASN A 1 79 ? -5.753 -20.006 20.461 1.00 57.66 79 ASN A N 1
ATOM 595 C CA . ASN A 1 79 ? -5.321 -20.425 21.793 1.00 57.66 79 ASN A CA 1
ATOM 596 C C . ASN A 1 79 ? -5.528 -21.943 21.901 1.00 57.66 79 ASN A C 1
ATOM 598 O O . ASN A 1 79 ? -6.672 -22.398 21.951 1.00 57.66 79 ASN A O 1
ATOM 602 N N . SER A 1 80 ? -4.429 -22.700 21.872 1.00 62.28 80 SER A N 1
ATOM 6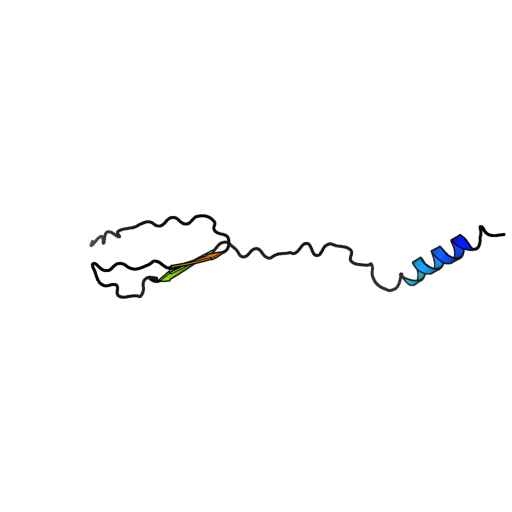03 C CA . SER A 1 80 ? -4.406 -24.104 22.298 1.00 62.28 80 SER A CA 1
ATOM 604 C C . SER A 1 80 ? -4.207 -24.214 23.802 1.00 62.28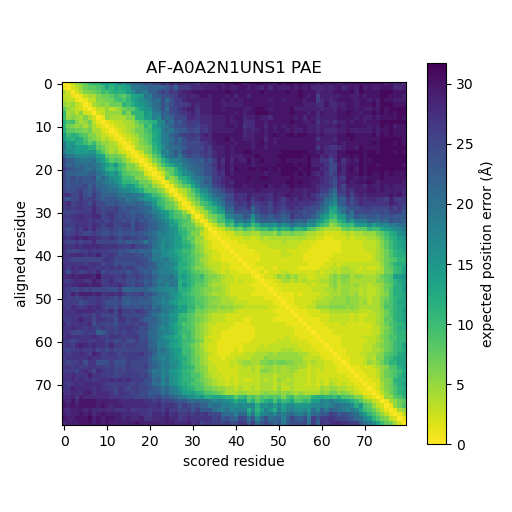 80 SER A C 1
ATOM 606 O O . SER A 1 80 ? -3.635 -23.270 24.393 1.00 62.28 80 SER A O 1
#

Secondary structure (DSSP, 8-state):
--TTHHHHHHHHHHHGGGSS--------------PPPEEEEEES-SSS-PPTT-----EEEEES-S--------------

Sequence (80 aa):
MQSLKKRMSILLMVAILASVSVFVFGDVSKVQAQEPPSIAVLSPNGGEKLEAGKTYTITWEQVGIKKIDIQLISKSLNNS

Solvent-accessible surface area (backbone atoms only — not comparable to full-atom values): 5886 Å² total; per-residue (Å²): 144,69,78,71,65,66,57,59,61,57,57,58,67,58,62,71,54,79,81,53,79,81,79,83,87,63,80,80,65,76,79,68,77,73,69,73,67,44,75,45,66,69,29,81,67,81,85,73,90,78,65,87,94,64,90,76,77,77,41,67,50,72,38,85,68,92,80,86,87,87,81,91,82,84,83,82,82,81,82,126

Mean predicted aligned error: 16.57 Å